Protein AF-A0A9X6AE88-F1 (afdb_monomer)

Sequence (140 aa):
IDAYDSLGESAEAAHAQVAGAGPRERWIAVCMAARRWALAQPHEYALIYGSPVPGYTAPDTTIPAASRVGLLLVGIVRDAYRGKGVARTPLPPDLKAEAQRMAADLAPDLPPEAVAALVAAWAQLYGLIGFELFGQFNRL

Structure (mmCIF, N/CA/C/O backbone):
data_AF-A0A9X6AE88-F1
#
_entry.id   AF-A0A9X6AE88-F1
#
loop_
_atom_site.group_PDB
_atom_site.id
_atom_site.type_symbol
_atom_site.label_atom_id
_atom_site.label_alt_id
_atom_site.label_comp_id
_atom_site.label_asym_id
_atom_site.label_entity_id
_atom_site.label_seq_id
_atom_site.pdbx_PDB_ins_code
_atom_site.Cartn_x
_atom_site.Cartn_y
_atom_site.Cartn_z
_atom_site.occupancy
_atom_site.B_iso_or_equiv
_atom_site.auth_seq_id
_atom_site.auth_comp_id
_atom_site.auth_asym_id
_atom_site.auth_atom_id
_atom_site.pdbx_PDB_model_num
ATOM 1 N N . ILE A 1 1 ? 10.128 2.401 13.801 1.00 89.50 1 ILE A N 1
ATOM 2 C CA . ILE A 1 1 ? 9.270 1.199 13.683 1.00 89.50 1 ILE A CA 1
ATOM 3 C C . ILE A 1 1 ? 7.856 1.583 14.083 1.00 89.50 1 ILE A C 1
ATOM 5 O O . ILE A 1 1 ? 6.975 1.459 13.253 1.00 89.50 1 ILE A O 1
ATOM 9 N N . ASP A 1 2 ? 7.692 2.226 15.238 1.00 95.56 2 ASP A N 1
ATOM 10 C CA . ASP A 1 2 ? 6.411 2.696 15.788 1.00 95.56 2 ASP A CA 1
ATOM 11 C C . ASP A 1 2 ? 5.516 3.447 14.787 1.00 95.56 2 ASP A C 1
ATOM 13 O O . ASP A 1 2 ? 4.348 3.112 14.651 1.00 95.56 2 ASP A O 1
ATOM 17 N N . ALA A 1 3 ? 6.061 4.395 14.013 1.00 96.31 3 ALA A N 1
ATOM 18 C CA . ALA A 1 3 ? 5.294 5.099 12.976 1.00 96.31 3 ALA A CA 1
ATOM 19 C C . ALA A 1 3 ? 4.752 4.157 11.878 1.00 96.31 3 ALA A C 1
ATOM 21 O O . ALA A 1 3 ? 3.619 4.309 11.424 1.00 96.31 3 ALA A O 1
ATOM 22 N N . TYR A 1 4 ? 5.541 3.159 11.462 1.00 97.81 4 TYR A N 1
ATOM 23 C CA . TYR A 1 4 ? 5.079 2.139 10.518 1.00 97.81 4 TYR A CA 1
ATOM 24 C C . TYR A 1 4 ? 4.011 1.239 11.142 1.00 97.81 4 TYR A C 1
ATOM 26 O O . TYR A 1 4 ? 3.030 0.916 10.473 1.00 97.81 4 TYR A O 1
ATOM 34 N N . ASP A 1 5 ? 4.170 0.863 12.413 1.00 98.19 5 ASP A N 1
ATOM 35 C CA . ASP A 1 5 ? 3.183 0.041 13.114 1.00 98.19 5 ASP A CA 1
ATOM 36 C C . ASP A 1 5 ? 1.864 0.776 13.323 1.00 98.19 5 ASP A C 1
ATOM 38 O O . ASP A 1 5 ? 0.816 0.242 12.981 1.00 98.19 5 ASP A O 1
ATOM 42 N N . SER A 1 6 ? 1.918 2.024 13.776 1.00 98.44 6 SER A N 1
ATOM 43 C CA . SER A 1 6 ? 0.768 2.912 13.957 1.00 98.44 6 SER A CA 1
ATOM 44 C C . SER A 1 6 ? -0.047 3.059 12.660 1.00 98.44 6 SER A C 1
ATOM 46 O O . SER A 1 6 ? -1.275 2.913 12.652 1.00 98.44 6 SER A O 1
ATOM 48 N N . LEU A 1 7 ? 0.630 3.261 11.523 1.00 98.69 7 LEU A N 1
ATOM 49 C CA . LEU A 1 7 ? -0.010 3.286 10.205 1.00 98.69 7 LEU A CA 1
ATOM 50 C C . LEU A 1 7 ? -0.605 1.921 9.819 1.00 98.69 7 LEU A C 1
ATOM 52 O O . LEU A 1 7 ? -1.741 1.856 9.339 1.00 98.69 7 LEU A O 1
ATOM 56 N N . GLY A 1 8 ? 0.152 0.840 10.017 1.00 98.62 8 GLY A N 1
ATOM 57 C CA . GLY A 1 8 ? -0.294 -0.524 9.742 1.00 98.62 8 GLY A CA 1
ATOM 58 C C . GLY A 1 8 ? -1.550 -0.890 10.534 1.00 98.62 8 GLY A C 1
ATOM 59 O O . GLY A 1 8 ? -2.534 -1.333 9.950 1.00 98.62 8 GLY A O 1
ATOM 60 N N . GLU A 1 9 ? -1.564 -0.616 11.836 1.00 98.75 9 GLU A N 1
ATOM 61 C CA . GLU A 1 9 ? -2.697 -0.854 12.737 1.00 98.75 9 GLU A CA 1
ATOM 62 C C . GLU A 1 9 ? -3.943 -0.081 12.305 1.00 98.75 9 GLU A C 1
ATOM 64 O O . GLU A 1 9 ? -5.034 -0.649 12.250 1.00 98.75 9 GLU A O 1
ATOM 69 N N . SER A 1 10 ? -3.788 1.193 11.932 1.00 98.81 10 SER A N 1
ATOM 70 C CA . SER A 1 10 ? -4.892 2.007 11.409 1.00 98.81 10 SER A CA 1
ATOM 71 C C . SER A 1 10 ? -5.519 1.380 10.156 1.00 98.81 10 SER A C 1
ATOM 73 O O . SER A 1 10 ? -6.746 1.270 10.044 1.00 98.81 10 SER A O 1
ATOM 75 N N . ALA A 1 11 ? -4.684 0.927 9.217 1.00 98.81 11 ALA A N 1
ATOM 76 C CA . ALA A 1 11 ? -5.133 0.277 7.989 1.00 98.81 11 ALA A CA 1
ATOM 77 C C . ALA A 1 11 ? -5.809 -1.080 8.253 1.00 98.81 11 ALA A C 1
ATOM 79 O O . ALA A 1 11 ? -6.873 -1.356 7.692 1.00 98.81 11 ALA A O 1
ATOM 80 N N . GLU A 1 12 ? -5.227 -1.912 9.117 1.00 98.81 12 GLU A N 1
ATOM 81 C CA . GLU A 1 12 ? -5.761 -3.227 9.490 1.00 98.81 12 GLU A CA 1
ATOM 82 C C . GLU A 1 12 ? -7.095 -3.113 10.227 1.00 98.81 12 GLU A C 1
ATOM 84 O O . GLU A 1 12 ? -8.043 -3.827 9.892 1.00 98.81 12 GLU A O 1
ATOM 89 N N . ALA A 1 13 ? -7.207 -2.179 11.175 1.00 98.81 13 ALA A N 1
ATOM 90 C CA . ALA A 1 13 ? -8.442 -1.926 11.906 1.00 98.81 13 ALA A CA 1
ATOM 91 C C . ALA A 1 13 ? -9.572 -1.498 10.959 1.00 98.81 13 ALA A C 1
ATOM 93 O O . ALA A 1 13 ? -10.684 -2.027 11.033 1.00 98.81 13 ALA A O 1
ATOM 94 N N . ALA A 1 14 ? -9.286 -0.587 10.023 1.00 98.81 14 ALA A N 1
ATOM 95 C CA . ALA A 1 14 ? -10.261 -0.167 9.021 1.00 98.81 14 ALA A CA 1
ATOM 96 C C . ALA A 1 14 ? -10.661 -1.318 8.089 1.00 98.81 14 ALA A C 1
ATOM 98 O O . ALA A 1 14 ? -11.843 -1.478 7.799 1.00 98.81 14 ALA A O 1
ATOM 99 N N . HIS A 1 15 ? -9.706 -2.145 7.654 1.00 98.62 15 HIS A N 1
ATOM 100 C CA . HIS A 1 15 ? -9.990 -3.332 6.849 1.00 98.62 15 HIS A CA 1
ATOM 101 C C . HIS A 1 15 ? -10.889 -4.332 7.594 1.00 98.62 15 HIS A C 1
ATOM 103 O O . HIS A 1 15 ? -11.853 -4.836 7.018 1.00 98.62 15 HIS A O 1
ATOM 109 N N . ALA A 1 16 ? -10.617 -4.586 8.878 1.00 98.50 16 ALA A N 1
ATOM 110 C CA . ALA A 1 16 ? -11.390 -5.509 9.707 1.00 98.50 16 ALA A CA 1
ATOM 111 C C . ALA A 1 16 ? -12.848 -5.054 9.893 1.00 98.50 16 ALA A C 1
ATOM 113 O O . ALA A 1 16 ? -13.763 -5.874 9.810 1.00 98.50 16 ALA A O 1
ATOM 114 N N . GLN A 1 17 ? -13.084 -3.749 10.068 1.00 98.56 17 GLN A N 1
ATOM 115 C CA . GLN A 1 17 ? -14.435 -3.182 10.190 1.00 98.56 17 GLN A CA 1
ATOM 116 C C . GLN A 1 17 ? -15.310 -3.435 8.955 1.00 98.56 17 GLN A C 1
ATOM 118 O O . GLN A 1 17 ? -16.530 -3.528 9.074 1.00 98.56 17 GLN A O 1
ATOM 123 N N . VAL A 1 18 ? -14.697 -3.569 7.777 1.00 98.31 18 VAL A N 1
ATOM 124 C CA . VAL A 1 18 ? -15.390 -3.840 6.511 1.00 98.31 18 VAL A CA 1
ATOM 125 C C . VAL A 1 18 ? -15.042 -5.218 5.941 1.00 98.31 18 VAL A C 1
ATOM 127 O O . VAL A 1 18 ? -15.124 -5.428 4.734 1.00 98.31 18 VAL A O 1
ATOM 130 N N . ALA A 1 19 ? -14.677 -6.192 6.780 1.00 95.88 19 ALA A N 1
ATOM 131 C CA . ALA A 1 19 ? -14.245 -7.515 6.314 1.00 95.88 19 ALA A CA 1
ATOM 132 C C . ALA A 1 19 ? -15.305 -8.248 5.463 1.00 95.88 19 ALA A C 1
ATOM 134 O O . ALA A 1 19 ? -14.955 -8.962 4.526 1.00 95.88 19 ALA A O 1
ATOM 135 N N . GLY A 1 20 ? -16.597 -8.040 5.751 1.00 96.50 20 GLY A N 1
ATOM 136 C CA . GLY A 1 20 ? -17.713 -8.602 4.975 1.00 96.50 20 GLY A CA 1
ATOM 137 C C . GLY A 1 20 ? -18.038 -7.854 3.674 1.00 96.50 20 GLY A C 1
ATOM 138 O O . GLY A 1 20 ? -18.921 -8.276 2.930 1.00 96.50 20 GLY A O 1
ATOM 139 N N . ALA A 1 21 ? -17.359 -6.739 3.408 1.00 97.69 21 ALA A N 1
ATOM 140 C CA . ALA A 1 21 ? -17.614 -5.863 2.275 1.00 97.69 21 ALA A CA 1
ATOM 141 C C . ALA A 1 21 ? -16.917 -6.343 0.989 1.00 97.69 21 ALA A C 1
ATOM 143 O O . ALA A 1 21 ? -15.988 -7.164 0.997 1.00 97.69 21 ALA A O 1
ATOM 144 N N . GLY A 1 22 ? -17.335 -5.786 -0.150 1.00 97.56 22 GLY A N 1
ATOM 145 C CA . GLY A 1 22 ? -16.705 -6.090 -1.435 1.00 97.56 22 GLY A CA 1
ATOM 146 C C . GLY A 1 22 ? -15.247 -5.599 -1.499 1.00 97.56 22 GLY A C 1
ATOM 147 O O . GLY A 1 22 ? -14.894 -4.638 -0.812 1.00 97.56 22 GLY A O 1
ATOM 148 N N . PRO A 1 23 ? -14.381 -6.173 -2.363 1.00 97.69 23 PRO A N 1
ATOM 149 C CA . PRO A 1 23 ? -12.972 -5.770 -2.449 1.00 97.69 23 PRO A CA 1
ATOM 150 C C . PRO A 1 23 ? -12.763 -4.268 -2.682 1.00 97.69 23 PRO A C 1
ATOM 152 O O . PRO A 1 23 ? -11.856 -3.673 -2.111 1.00 97.69 23 PRO A O 1
ATOM 155 N N . ARG A 1 24 ? -13.642 -3.625 -3.464 1.00 96.69 24 ARG A N 1
ATOM 156 C CA . ARG A 1 24 ? -13.609 -2.172 -3.690 1.00 96.69 24 ARG A CA 1
ATOM 157 C C . ARG A 1 24 ? -13.826 -1.372 -2.402 1.00 96.69 24 ARG A C 1
ATOM 159 O O . ARG A 1 24 ? -13.142 -0.380 -2.185 1.00 96.69 24 ARG A O 1
ATOM 166 N N . GLU A 1 25 ? -14.775 -1.778 -1.568 1.00 98.31 25 GLU A N 1
ATOM 167 C CA . GLU A 1 25 ? -15.074 -1.097 -0.302 1.00 98.31 25 GLU A CA 1
ATOM 168 C C . GLU A 1 25 ? -13.931 -1.288 0.695 1.00 98.31 25 GLU A C 1
ATOM 170 O O . GLU A 1 25 ? -13.485 -0.318 1.306 1.00 98.31 25 GLU A O 1
ATOM 175 N N . ARG A 1 26 ? -13.382 -2.507 0.771 1.00 98.62 26 ARG A N 1
ATOM 176 C CA . ARG A 1 26 ? -12.188 -2.818 1.570 1.00 98.62 26 ARG A CA 1
ATOM 177 C C . ARG A 1 26 ? -10.972 -1.995 1.140 1.00 98.62 26 ARG A C 1
ATOM 179 O O . ARG A 1 26 ? -10.302 -1.411 1.988 1.00 98.62 26 ARG A O 1
ATOM 186 N N . TRP A 1 27 ? -10.732 -1.883 -0.168 1.00 98.50 27 TRP A N 1
ATOM 187 C CA . TRP A 1 27 ? -9.669 -1.051 -0.740 1.00 98.50 27 TRP A CA 1
ATOM 188 C C . TRP A 1 27 ? -9.809 0.415 -0.316 1.00 98.50 27 TRP A C 1
ATOM 190 O O . TRP A 1 27 ? -8.876 1.004 0.228 1.00 98.50 27 TRP A O 1
ATOM 200 N N . ILE A 1 28 ? -10.999 0.994 -0.516 1.00 98.62 28 ILE A N 1
ATOM 201 C CA . ILE A 1 28 ? -11.284 2.386 -0.146 1.00 98.62 28 ILE A CA 1
ATOM 202 C C . ILE A 1 28 ? -11.086 2.594 1.358 1.00 98.62 28 ILE A C 1
ATOM 204 O O . ILE A 1 28 ? -10.478 3.588 1.753 1.00 98.62 28 ILE A O 1
ATOM 208 N N . ALA A 1 29 ? -11.555 1.668 2.198 1.00 98.81 29 ALA A N 1
ATOM 209 C CA . ALA A 1 29 ? -11.414 1.768 3.647 1.00 98.81 29 ALA A CA 1
ATOM 210 C C . ALA A 1 29 ? -9.941 1.839 4.082 1.00 98.81 29 ALA A C 1
ATOM 212 O O . ALA A 1 29 ? -9.595 2.721 4.871 1.00 98.81 29 ALA A O 1
ATOM 213 N N . VAL A 1 30 ? -9.078 0.983 3.520 1.00 98.81 30 VAL A N 1
ATOM 214 C CA . VAL A 1 30 ? -7.629 0.979 3.787 1.00 98.81 30 VAL A CA 1
ATOM 215 C C . VAL A 1 30 ? -6.975 2.284 3.329 1.00 98.81 30 VAL A C 1
ATOM 217 O O . VAL A 1 30 ? -6.297 2.937 4.122 1.00 98.81 30 VAL A O 1
ATOM 220 N N . CYS A 1 31 ? -7.214 2.720 2.087 1.00 98.81 31 CYS A N 1
ATOM 221 C CA . CYS A 1 31 ? -6.642 3.970 1.572 1.00 98.81 31 CYS A CA 1
ATOM 222 C C . CYS A 1 31 ? -7.073 5.186 2.407 1.00 98.81 31 CYS A C 1
ATOM 224 O O . CYS A 1 31 ? -6.260 6.048 2.742 1.00 98.81 31 CYS A O 1
ATOM 226 N N . MET A 1 32 ? -8.351 5.244 2.786 1.00 98.75 32 MET A N 1
ATOM 227 C CA . MET A 1 32 ? -8.876 6.325 3.615 1.00 98.75 32 MET A CA 1
ATOM 228 C C . MET A 1 32 ? -8.324 6.284 5.041 1.00 98.75 32 MET A C 1
ATOM 230 O O . MET A 1 32 ? -8.135 7.340 5.639 1.00 98.75 32 MET A O 1
ATOM 234 N N . ALA A 1 33 ? -8.054 5.100 5.593 1.00 98.88 33 ALA A N 1
ATOM 235 C CA . ALA A 1 33 ? -7.416 4.959 6.898 1.00 98.88 33 ALA A CA 1
ATOM 236 C C . ALA A 1 33 ? -5.966 5.451 6.883 1.00 98.88 33 ALA A C 1
ATOM 238 O O . ALA A 1 33 ? -5.593 6.219 7.767 1.00 98.88 33 ALA A O 1
ATOM 239 N N . ALA A 1 34 ? -5.197 5.107 5.845 1.00 98.75 34 ALA A N 1
ATOM 240 C CA . ALA A 1 34 ? -3.842 5.622 5.652 1.00 98.75 34 ALA A CA 1
ATOM 241 C C . ALA A 1 34 ? -3.834 7.157 5.575 1.00 98.75 34 ALA A C 1
ATOM 243 O O . ALA A 1 34 ? -3.070 7.811 6.283 1.00 98.75 34 ALA A O 1
ATOM 244 N N . ARG A 1 35 ? -4.750 7.747 4.792 1.00 98.69 35 ARG A N 1
ATOM 245 C CA . ARG A 1 35 ? -4.904 9.207 4.711 1.00 98.69 35 ARG A CA 1
ATOM 246 C C . ARG A 1 35 ? -5.293 9.831 6.054 1.00 98.69 35 ARG A C 1
ATOM 248 O O . ARG A 1 35 ? -4.667 10.795 6.475 1.00 98.69 35 ARG A O 1
ATOM 255 N N . ARG A 1 36 ? -6.319 9.306 6.738 1.00 98.81 36 ARG A N 1
ATOM 256 C CA . ARG A 1 36 ? -6.761 9.835 8.045 1.00 98.81 36 ARG A CA 1
ATOM 257 C C . ARG A 1 36 ? -5.6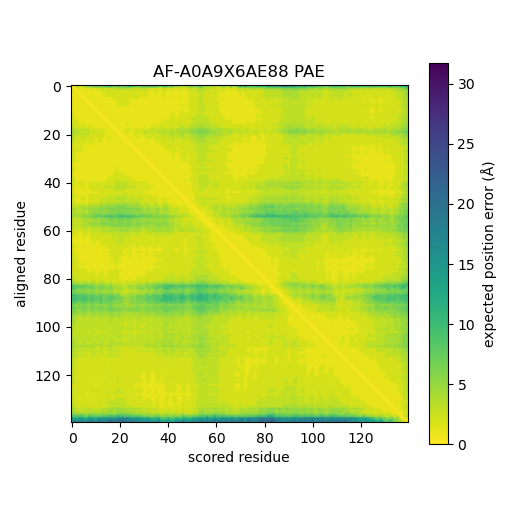51 9.768 9.089 1.00 98.81 36 ARG A C 1
ATOM 259 O O . ARG A 1 36 ? -5.475 10.727 9.829 1.00 98.81 36 ARG A O 1
ATOM 266 N N . TRP A 1 37 ? -4.915 8.659 9.124 1.00 98.75 37 TRP A N 1
ATOM 267 C CA . TRP A 1 37 ? -3.762 8.498 10.002 1.00 98.75 37 TRP A CA 1
ATOM 268 C C . TRP A 1 37 ? -2.696 9.551 9.707 1.00 98.75 37 TRP A C 1
ATOM 270 O O . TRP A 1 37 ? -2.284 10.264 10.613 1.00 98.75 37 TRP A O 1
ATOM 280 N N . ALA A 1 38 ? -2.327 9.720 8.437 1.00 98.62 38 ALA A N 1
ATOM 281 C CA . ALA A 1 38 ? -1.303 10.673 8.026 1.00 98.62 38 ALA A CA 1
ATOM 282 C C . ALA A 1 38 ? -1.658 12.121 8.405 1.00 98.62 38 ALA A C 1
ATOM 284 O O . ALA A 1 38 ? -0.808 12.865 8.883 1.00 98.62 38 ALA A O 1
ATOM 285 N N . LEU A 1 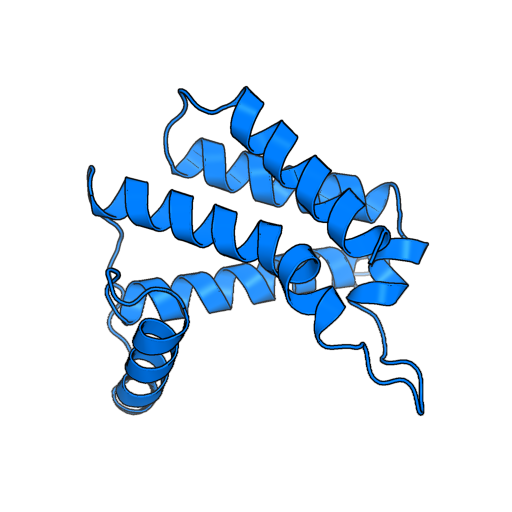39 ? -2.930 12.504 8.249 1.00 98.25 39 LEU A N 1
ATOM 286 C CA . LEU A 1 39 ? -3.437 13.817 8.660 1.00 98.25 39 LEU A CA 1
ATOM 287 C C . LEU A 1 39 ? -3.449 14.012 10.182 1.00 98.25 39 LEU A C 1
ATOM 289 O O . LEU A 1 39 ? -3.259 15.130 10.653 1.00 98.25 39 LEU A O 1
ATOM 293 N N . ALA A 1 40 ? -3.678 12.944 10.950 1.00 98.50 40 ALA A N 1
ATOM 294 C CA . ALA A 1 40 ? -3.641 12.985 12.409 1.00 98.50 40 ALA A CA 1
ATOM 295 C C . ALA A 1 40 ? -2.208 12.950 12.970 1.00 98.50 40 ALA A C 1
ATOM 297 O O . ALA A 1 40 ? -1.967 13.496 14.043 1.00 98.50 40 ALA A O 1
ATOM 298 N N . GLN A 1 41 ? -1.270 12.333 12.243 1.00 98.06 41 GLN A N 1
ATOM 299 C CA . GLN A 1 41 ? 0.126 12.125 12.638 1.00 98.06 41 GLN A CA 1
ATOM 300 C C . GLN A 1 41 ? 1.111 12.689 11.590 1.00 98.06 41 GLN A C 1
ATOM 302 O O . GLN A 1 41 ? 1.946 11.954 11.054 1.00 98.06 41 GLN A O 1
ATOM 307 N N . PRO A 1 42 ? 1.066 14.000 11.273 1.00 97.62 42 PRO A N 1
ATOM 308 C CA . PRO A 1 42 ? 1.836 14.569 10.162 1.00 97.62 42 PRO A CA 1
ATOM 309 C C . PRO A 1 42 ? 3.358 14.458 10.351 1.00 97.62 42 PRO A C 1
ATOM 311 O O . PRO A 1 42 ? 4.091 14.288 9.377 1.00 97.62 42 PRO A O 1
ATOM 314 N N . HIS A 1 43 ? 3.848 14.516 11.595 1.00 96.75 43 HIS A N 1
ATOM 315 C CA . HIS A 1 43 ? 5.274 14.353 11.900 1.00 96.75 43 HIS A CA 1
ATOM 316 C C . HIS A 1 43 ? 5.751 12.909 11.706 1.00 96.75 43 HIS A C 1
ATOM 318 O O . HIS A 1 43 ? 6.828 12.696 11.150 1.00 96.75 43 HIS A O 1
ATOM 324 N N . GLU A 1 44 ? 4.948 11.923 12.113 1.00 97.25 44 GLU A N 1
ATOM 325 C CA . GLU A 1 44 ? 5.263 10.508 11.890 1.00 97.25 44 GLU A CA 1
ATOM 326 C C . GLU A 1 44 ? 5.215 10.174 10.403 1.00 97.25 44 GLU A C 1
ATOM 328 O O . GLU A 1 44 ? 6.116 9.509 9.901 1.00 97.25 44 GLU A O 1
ATOM 333 N N . TYR A 1 45 ? 4.228 10.704 9.675 1.00 97.81 45 TYR A N 1
ATOM 334 C CA . TYR A 1 45 ? 4.170 10.567 8.224 1.00 97.81 45 TYR A CA 1
ATOM 335 C C . TYR A 1 45 ? 5.430 11.124 7.551 1.00 97.81 45 TYR A C 1
ATOM 337 O O . TYR A 1 45 ? 6.041 10.448 6.724 1.00 97.81 45 TYR A O 1
ATOM 345 N N . ALA A 1 46 ? 5.851 12.338 7.920 1.00 96.62 46 ALA A N 1
ATOM 346 C CA . ALA A 1 46 ? 7.054 12.954 7.367 1.00 96.62 46 ALA A CA 1
ATOM 347 C C . ALA A 1 46 ? 8.329 12.152 7.680 1.00 96.62 46 ALA A C 1
ATOM 349 O O . ALA A 1 46 ? 9.245 12.137 6.863 1.00 96.62 46 ALA A O 1
ATOM 350 N N . LEU A 1 47 ? 8.381 11.453 8.817 1.00 95.44 47 LEU A N 1
ATOM 351 C CA . LEU A 1 47 ? 9.507 10.587 9.166 1.00 95.44 47 LEU A CA 1
ATOM 352 C C . LEU A 1 47 ? 9.635 9.379 8.225 1.00 95.44 47 LEU A C 1
ATOM 354 O O . LEU A 1 47 ? 10.754 8.986 7.903 1.00 95.44 47 LEU A O 1
ATOM 358 N N . ILE A 1 48 ? 8.515 8.782 7.801 1.00 95.19 48 ILE A N 1
ATOM 359 C CA . ILE A 1 48 ? 8.523 7.530 7.022 1.00 95.19 48 ILE A CA 1
ATOM 360 C C . ILE A 1 48 ? 8.331 7.720 5.508 1.00 95.19 48 ILE A C 1
ATOM 362 O O . ILE A 1 48 ? 8.768 6.872 4.736 1.00 95.19 48 ILE A O 1
ATOM 366 N N . TYR A 1 49 ? 7.722 8.827 5.070 1.00 95.56 49 TYR A N 1
ATOM 367 C CA . TYR A 1 49 ? 7.465 9.133 3.651 1.00 95.56 49 TYR A CA 1
ATOM 368 C C . TYR A 1 49 ? 7.974 10.514 3.203 1.00 95.56 49 TYR A C 1
ATOM 370 O O . TYR A 1 49 ? 7.739 10.912 2.062 1.00 95.56 49 TYR A O 1
ATOM 378 N N . GLY A 1 50 ? 8.637 11.271 4.081 1.00 93.62 50 GLY A N 1
ATOM 379 C CA . GLY A 1 50 ? 9.248 12.557 3.743 1.00 93.62 50 GLY A CA 1
ATOM 380 C C . GLY A 1 50 ? 10.675 12.432 3.204 1.00 93.62 50 GLY A C 1
ATOM 381 O O . GLY A 1 50 ? 11.123 11.368 2.775 1.00 93.6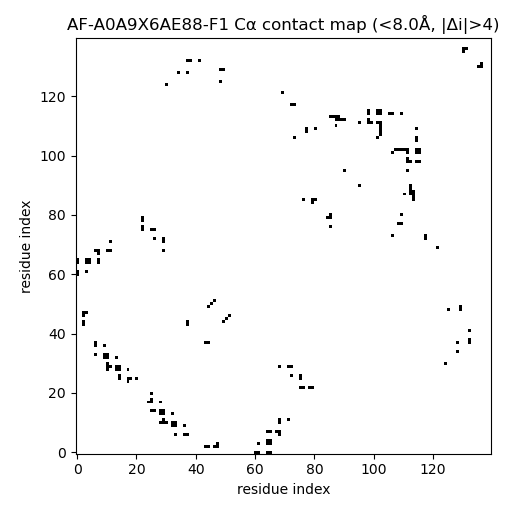2 50 GLY A O 1
ATOM 382 N N . SER A 1 51 ? 11.403 13.551 3.220 1.00 94.00 51 SER A N 1
ATOM 383 C CA . SER A 1 51 ? 12.807 13.583 2.802 1.00 94.00 51 SER A CA 1
ATOM 384 C C . SER A 1 51 ? 13.658 12.641 3.666 1.00 94.00 51 SER A C 1
ATOM 386 O O . SER A 1 51 ? 13.602 12.752 4.893 1.00 94.00 51 SER A O 1
ATOM 388 N N . PRO A 1 52 ? 14.483 11.761 3.065 1.00 91.25 52 PRO A N 1
ATOM 389 C CA . PRO A 1 52 ? 15.371 10.884 3.820 1.00 91.25 52 PRO A CA 1
ATOM 390 C C . PRO A 1 52 ? 16.299 11.669 4.751 1.00 91.25 52 PRO A C 1
ATOM 392 O O . PRO A 1 52 ? 16.826 12.719 4.378 1.00 91.25 52 PRO A O 1
ATOM 395 N N . VAL A 1 53 ? 16.538 11.137 5.951 1.00 92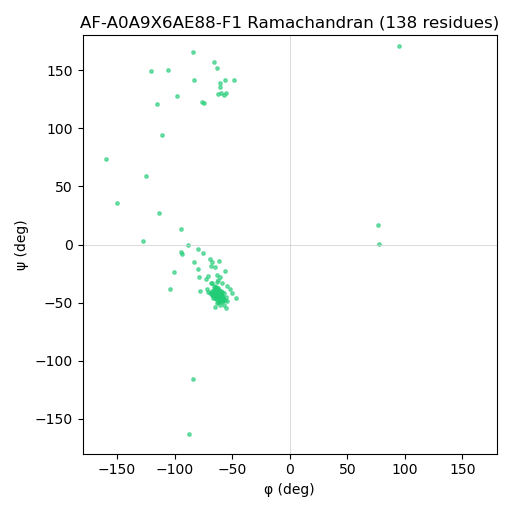.19 53 VAL A N 1
ATOM 396 C CA . VAL A 1 53 ? 17.479 11.732 6.907 1.00 92.19 53 VAL A CA 1
ATOM 397 C C . VAL A 1 53 ? 18.916 11.449 6.441 1.00 92.19 53 VAL A C 1
ATOM 399 O O . VAL A 1 53 ? 19.286 10.279 6.307 1.00 92.19 53 VAL A O 1
ATOM 402 N N . PRO A 1 54 ? 19.755 12.476 6.200 1.00 94.19 54 PRO A N 1
ATOM 403 C CA . PRO A 1 54 ? 21.128 12.268 5.747 1.00 94.19 54 PRO A CA 1
ATOM 404 C C . PRO A 1 54 ? 21.929 11.382 6.708 1.00 94.19 54 PRO A C 1
ATOM 406 O O . PRO A 1 54 ? 21.974 11.635 7.909 1.00 94.19 54 PRO A O 1
ATOM 409 N N . GLY A 1 55 ? 22.575 10.345 6.171 1.00 93.88 55 GLY A N 1
ATOM 410 C CA . GLY A 1 55 ? 23.396 9.410 6.949 1.00 93.88 55 GLY A CA 1
ATOM 411 C C . GLY A 1 55 ? 22.613 8.369 7.758 1.00 93.88 55 GLY A C 1
ATOM 412 O O . GLY A 1 55 ? 23.236 7.544 8.422 1.00 93.88 55 GLY A O 1
ATOM 413 N N . TYR A 1 56 ? 21.279 8.371 7.696 1.00 92.62 56 TYR A N 1
ATOM 414 C CA . TYR A 1 56 ? 20.447 7.358 8.338 1.00 92.62 56 TYR A CA 1
ATOM 415 C C . TYR A 1 56 ? 20.021 6.278 7.340 1.00 92.62 56 TYR A C 1
ATOM 417 O O . TYR A 1 56 ? 19.421 6.573 6.307 1.00 92.62 56 TYR A O 1
ATOM 425 N N . THR A 1 57 ? 20.262 5.019 7.703 1.00 93.06 57 THR A N 1
ATOM 426 C CA . THR A 1 57 ? 19.710 3.848 7.016 1.00 93.06 57 THR A CA 1
ATOM 427 C C . THR A 1 57 ? 18.788 3.127 7.986 1.00 93.06 57 THR A C 1
ATOM 429 O O . THR A 1 57 ? 19.218 2.718 9.067 1.00 93.06 57 THR A O 1
ATOM 432 N N . ALA A 1 58 ? 17.519 2.978 7.611 1.00 90.50 58 ALA A N 1
ATOM 433 C CA . ALA A 1 58 ? 16.571 2.202 8.395 1.00 90.50 58 ALA A CA 1
ATOM 434 C C . ALA A 1 58 ? 17.038 0.733 8.462 1.00 90.50 58 ALA A C 1
ATOM 436 O O . ALA A 1 58 ? 17.338 0.157 7.416 1.00 90.50 58 ALA A O 1
ATOM 437 N N . PRO A 1 59 ? 17.108 0.110 9.651 1.00 93.44 59 PRO A N 1
ATOM 438 C CA . PRO A 1 59 ? 17.443 -1.306 9.760 1.00 93.44 59 PRO A CA 1
ATOM 439 C C . PRO A 1 59 ? 16.392 -2.193 9.082 1.00 93.44 59 PRO A C 1
ATOM 441 O O . PRO A 1 59 ? 15.202 -1.864 9.103 1.00 93.44 59 PRO A O 1
ATOM 444 N N . ASP A 1 60 ? 16.798 -3.369 8.598 1.00 95.88 60 ASP A N 1
ATOM 445 C CA . ASP A 1 60 ? 15.899 -4.358 7.974 1.00 95.88 60 ASP A CA 1
ATOM 446 C C . ASP A 1 60 ? 14.736 -4.782 8.888 1.00 95.88 60 ASP A C 1
ATOM 448 O O . ASP A 1 60 ? 13.669 -5.171 8.419 1.00 95.88 60 ASP A O 1
ATOM 452 N N . THR A 1 61 ? 14.887 -4.636 10.209 1.00 95.56 61 THR A N 1
ATOM 453 C CA . THR A 1 61 ? 13.819 -4.881 11.193 1.00 95.56 61 THR A CA 1
ATOM 454 C C . THR A 1 61 ? 12.604 -3.964 11.023 1.00 95.56 61 THR A C 1
ATOM 456 O O . THR A 1 61 ? 11.544 -4.250 11.572 1.00 95.56 61 THR A O 1
ATOM 459 N N . THR A 1 62 ? 12.720 -2.882 10.248 1.00 94.00 62 THR A N 1
ATOM 460 C CA . THR A 1 62 ? 11.598 -2.001 9.893 1.00 94.00 62 THR A CA 1
ATOM 461 C C . THR A 1 62 ? 10.724 -2.559 8.769 1.00 94.00 62 THR A C 1
ATOM 463 O O . THR A 1 62 ? 9.558 -2.175 8.675 1.00 94.00 62 THR A O 1
ATOM 466 N N . ILE A 1 63 ? 11.245 -3.481 7.948 1.00 95.69 63 ILE A N 1
ATOM 467 C CA . ILE A 1 63 ? 10.572 -3.990 6.745 1.00 95.69 63 ILE A CA 1
ATOM 468 C C . ILE A 1 63 ? 9.210 -4.629 7.064 1.00 95.69 63 ILE A C 1
ATOM 470 O O . ILE A 1 63 ? 8.244 -4.284 6.376 1.00 95.69 63 ILE A O 1
ATOM 474 N N . PRO A 1 64 ? 9.062 -5.504 8.085 1.00 97.06 64 PRO A N 1
ATOM 475 C CA . PRO A 1 64 ? 7.769 -6.115 8.388 1.00 97.06 64 PRO A CA 1
ATOM 476 C C . PRO A 1 64 ? 6.682 -5.081 8.695 1.00 97.06 64 PRO A C 1
ATOM 478 O O . PRO A 1 64 ? 5.606 -5.144 8.105 1.00 97.06 64 PRO A O 1
ATOM 481 N N . ALA A 1 65 ? 6.986 -4.091 9.540 1.00 97.06 65 ALA A N 1
ATOM 482 C CA . ALA A 1 65 ? 6.056 -3.016 9.881 1.00 97.06 65 ALA A CA 1
ATOM 483 C C . ALA A 1 65 ? 5.726 -2.149 8.652 1.00 97.06 65 ALA A C 1
ATOM 485 O O . ALA A 1 65 ? 4.558 -1.896 8.361 1.00 97.06 65 ALA A O 1
ATOM 486 N N . ALA A 1 66 ? 6.744 -1.760 7.875 1.00 96.38 66 ALA A N 1
ATOM 487 C CA . ALA A 1 66 ? 6.580 -0.931 6.679 1.00 96.38 66 ALA A CA 1
ATOM 488 C C . ALA A 1 66 ? 5.742 -1.603 5.574 1.00 96.38 66 ALA A C 1
ATOM 490 O O . ALA A 1 66 ? 5.102 -0.924 4.771 1.00 96.38 66 ALA A O 1
ATOM 491 N N . SER A 1 67 ? 5.714 -2.937 5.540 1.00 96.75 67 SER A N 1
ATOM 492 C CA . SER A 1 67 ? 5.038 -3.707 4.491 1.00 96.75 67 SER A CA 1
ATOM 493 C C . SER A 1 67 ? 3.534 -3.892 4.724 1.00 96.75 67 SER A C 1
ATOM 495 O O . SER A 1 67 ? 2.822 -4.264 3.790 1.00 96.75 67 SER A O 1
ATOM 497 N N . ARG A 1 68 ? 3.021 -3.635 5.937 1.00 98.31 68 ARG A N 1
ATOM 498 C CA . ARG A 1 68 ? 1.651 -4.007 6.360 1.00 98.31 68 ARG A CA 1
ATOM 499 C C . ARG A 1 68 ? 0.558 -3.476 5.428 1.00 98.31 68 ARG A C 1
ATOM 501 O O . ARG A 1 68 ? -0.279 -4.246 4.959 1.00 98.31 68 ARG A O 1
ATOM 508 N N . VAL A 1 69 ? 0.600 -2.186 5.076 1.00 98.31 69 VAL A N 1
ATOM 509 C CA . VAL A 1 69 ? -0.389 -1.581 4.160 1.00 98.31 69 VAL A CA 1
ATOM 510 C C . VAL A 1 69 ? -0.295 -2.182 2.756 1.00 98.31 69 VAL A C 1
ATOM 512 O O . VAL A 1 69 ? -1.318 -2.517 2.162 1.00 98.31 69 VAL A O 1
ATOM 515 N N . GLY A 1 70 ? 0.919 -2.367 2.229 1.00 97.44 70 GLY A N 1
ATOM 516 C CA . GLY A 1 70 ? 1.127 -2.982 0.916 1.00 97.44 70 GLY A CA 1
ATOM 517 C C . GLY A 1 70 ? 0.579 -4.410 0.857 1.00 97.44 70 GLY A C 1
ATOM 518 O O . GLY A 1 70 ? -0.164 -4.751 -0.063 1.00 97.44 70 GLY A O 1
ATOM 519 N N . LEU A 1 71 ? 0.862 -5.220 1.880 1.00 98.00 71 LEU A N 1
ATOM 520 C CA . LEU A 1 71 ? 0.381 -6.600 1.985 1.00 98.00 71 LEU A CA 1
ATOM 521 C C . LEU A 1 71 ? -1.151 -6.689 2.092 1.00 98.00 71 LEU A C 1
ATOM 523 O O . LEU A 1 71 ? -1.748 -7.577 1.479 1.00 98.00 71 LEU A O 1
ATOM 527 N N . LEU A 1 72 ? -1.805 -5.755 2.793 1.00 98.00 72 LEU A N 1
ATOM 528 C CA . LEU A 1 72 ? -3.272 -5.650 2.810 1.00 98.00 72 LEU A CA 1
ATOM 529 C C . LEU A 1 72 ? -3.839 -5.388 1.417 1.00 98.00 72 LEU A C 1
ATOM 531 O O . LEU A 1 72 ? -4.763 -6.078 0.988 1.00 98.00 72 LEU A O 1
ATOM 535 N N . LEU A 1 73 ? -3.279 -4.416 0.693 1.00 98.44 73 LEU A N 1
ATOM 536 C CA . LEU A 1 73 ? -3.729 -4.082 -0.658 1.00 98.44 73 LEU A CA 1
ATOM 537 C C . LEU A 1 73 ? -3.532 -5.265 -1.622 1.00 98.44 73 LEU A C 1
ATOM 539 O O . LEU A 1 73 ? -4.449 -5.583 -2.381 1.00 98.44 73 LEU A O 1
ATOM 543 N N . VAL A 1 74 ? -2.395 -5.973 -1.539 1.00 98.38 74 VAL A N 1
ATOM 544 C CA . VAL A 1 74 ? -2.159 -7.235 -2.271 1.00 98.38 74 VAL A CA 1
ATOM 545 C C . VAL A 1 74 ? -3.247 -8.262 -1.943 1.00 98.38 74 VAL A C 1
ATOM 547 O O . VAL A 1 74 ? -3.827 -8.854 -2.853 1.00 98.38 74 VAL A O 1
ATOM 550 N N . GLY A 1 75 ? -3.555 -8.462 -0.657 1.00 98.19 75 GLY A N 1
ATOM 551 C CA . GLY A 1 75 ? -4.590 -9.394 -0.204 1.00 98.19 75 GLY A CA 1
ATOM 552 C C . GLY A 1 75 ? -5.974 -9.077 -0.778 1.00 98.19 75 GLY A C 1
ATOM 553 O O . GL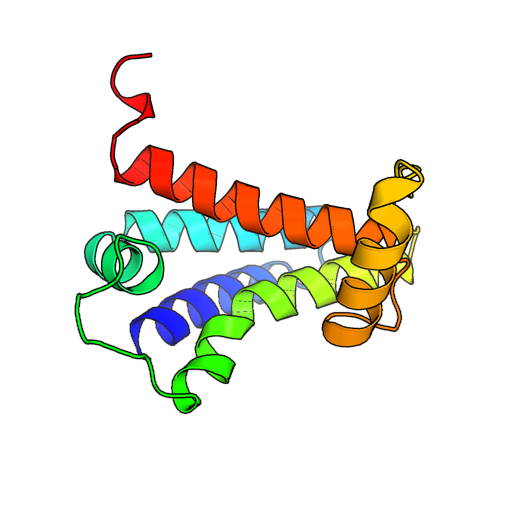Y A 1 75 ? -6.655 -9.966 -1.284 1.00 98.19 75 GLY A O 1
ATOM 554 N N . ILE A 1 76 ? -6.364 -7.801 -0.791 1.00 98.25 76 ILE A N 1
ATOM 555 C CA . ILE A 1 76 ? -7.651 -7.356 -1.344 1.00 98.25 76 ILE A CA 1
ATOM 556 C C . ILE A 1 76 ? -7.728 -7.613 -2.856 1.00 98.25 76 ILE A C 1
ATOM 558 O O . ILE A 1 76 ? -8.747 -8.099 -3.355 1.00 98.25 76 ILE A O 1
ATOM 562 N N . VAL A 1 77 ? -6.657 -7.314 -3.598 1.00 97.94 77 VAL A N 1
ATOM 563 C CA . VAL A 1 77 ? -6.588 -7.569 -5.049 1.00 97.94 77 VAL A CA 1
ATOM 564 C C . VAL A 1 77 ? -6.627 -9.069 -5.341 1.00 97.94 77 VAL A C 1
ATOM 566 O O . VAL A 1 77 ? -7.313 -9.497 -6.269 1.00 97.94 77 VAL A O 1
ATOM 569 N N . ARG A 1 78 ? -5.954 -9.881 -4.524 1.00 97.81 78 ARG A N 1
ATOM 570 C CA . ARG A 1 78 ? -5.985 -11.346 -4.595 1.00 97.81 78 ARG A CA 1
ATOM 571 C C . ARG A 1 78 ? -7.385 -11.909 -4.384 1.00 97.81 78 ARG A C 1
ATOM 573 O O . ARG A 1 78 ? -7.819 -12.749 -5.173 1.00 97.81 78 ARG A O 1
ATOM 580 N N . ASP A 1 79 ? -8.120 -11.419 -3.393 1.00 97.62 79 ASP A N 1
ATOM 581 C CA . ASP A 1 79 ? -9.515 -11.811 -3.180 1.00 97.62 79 ASP A CA 1
ATOM 582 C C . ASP A 1 79 ? -10.398 -11.424 -4.371 1.00 97.62 79 ASP A C 1
ATOM 584 O O . ASP A 1 79 ? -11.210 -12.226 -4.839 1.00 97.62 79 ASP A O 1
ATOM 588 N N . ALA A 1 80 ? -10.223 -10.209 -4.901 1.00 97.31 80 ALA A N 1
ATOM 589 C CA . ALA A 1 80 ? -10.950 -9.756 -6.083 1.00 97.31 80 ALA A CA 1
ATOM 590 C C . ALA A 1 80 ? -10.665 -10.649 -7.297 1.00 97.31 80 ALA A C 1
ATOM 592 O O . ALA A 1 80 ? -11.597 -11.055 -7.995 1.00 97.31 80 ALA A O 1
ATOM 593 N N . TYR A 1 81 ? -9.392 -10.996 -7.511 1.00 97.00 81 TYR A N 1
ATOM 594 C CA . TYR A 1 81 ? -8.945 -11.837 -8.614 1.00 97.00 81 TYR A CA 1
ATOM 595 C C . TYR A 1 81 ? -9.530 -13.253 -8.548 1.00 97.00 81 TYR A C 1
ATOM 597 O O . TYR A 1 81 ? -9.967 -13.771 -9.572 1.00 97.00 81 TYR A O 1
ATOM 605 N N . ARG A 1 82 ? -9.599 -13.846 -7.349 1.00 96.00 82 ARG A N 1
ATOM 606 C CA . ARG A 1 82 ? -10.221 -15.162 -7.113 1.00 96.00 82 ARG A CA 1
ATOM 607 C C . ARG A 1 82 ? -11.746 -15.141 -7.233 1.00 96.00 82 ARG A C 1
ATOM 609 O O . ARG A 1 82 ? -12.344 -16.172 -7.514 1.00 96.00 82 ARG A O 1
ATOM 616 N N . GLY A 1 83 ? -12.363 -13.990 -6.975 1.00 94.94 83 GLY A N 1
ATOM 617 C CA . GLY A 1 83 ? -13.800 -13.777 -7.106 1.00 94.94 83 GLY A CA 1
ATOM 618 C C . GLY A 1 83 ? -14.211 -13.440 -8.539 1.00 94.94 83 GLY A C 1
ATOM 619 O O . GLY A 1 83 ? -14.102 -14.250 -9.452 1.00 94.94 83 GLY A O 1
ATOM 620 N N . LYS A 1 84 ? -14.727 -12.221 -8.739 1.00 90.88 84 LYS A N 1
ATOM 621 C CA . LYS A 1 84 ? -15.224 -11.753 -10.048 1.00 90.88 84 LYS A CA 1
ATOM 622 C C . LYS A 1 84 ? -14.109 -11.390 -11.039 1.00 90.88 84 LYS A C 1
ATOM 624 O O . LYS A 1 84 ? -14.406 -11.111 -12.197 1.00 90.88 84 LYS A O 1
ATOM 629 N N . GLY A 1 85 ? -12.855 -11.377 -10.594 1.00 93.31 85 GLY A N 1
ATOM 630 C CA . GLY A 1 85 ? -11.700 -10.966 -11.378 1.00 93.31 85 GLY A CA 1
ATOM 631 C C . GLY A 1 85 ? -11.322 -9.499 -11.171 1.00 93.31 85 GLY A C 1
ATOM 632 O O . GLY A 1 85 ? -12.039 -8.711 -10.552 1.00 93.31 85 GLY A O 1
ATOM 633 N N . VAL A 1 86 ? -10.164 -9.139 -11.721 1.00 93.69 86 VAL A N 1
ATOM 634 C CA . VAL A 1 86 ? -9.660 -7.762 -11.798 1.00 93.69 86 VAL A CA 1
ATOM 635 C C . VAL A 1 86 ? -9.450 -7.388 -13.258 1.00 93.69 86 VAL A C 1
ATOM 637 O O . VAL A 1 86 ? -9.149 -8.251 -14.087 1.00 93.69 86 VAL A O 1
ATOM 640 N N . ALA A 1 87 ? -9.614 -6.105 -13.579 1.00 90.62 87 ALA A N 1
ATOM 641 C CA . ALA A 1 87 ? -9.321 -5.611 -14.916 1.00 90.62 87 ALA A CA 1
ATOM 642 C C . ALA A 1 87 ? -7.841 -5.846 -15.252 1.00 90.62 87 ALA A C 1
ATOM 644 O O . ALA A 1 87 ? -6.961 -5.596 -14.428 1.00 90.62 87 ALA A O 1
ATOM 645 N N . ARG A 1 88 ? -7.575 -6.324 -16.470 1.00 88.12 88 ARG A N 1
ATOM 646 C CA . ARG A 1 88 ? -6.220 -6.517 -16.994 1.00 88.12 88 ARG A CA 1
ATOM 647 C C . ARG A 1 88 ? -5.976 -5.507 -18.099 1.00 88.12 88 ARG A C 1
ATOM 649 O O . ARG A 1 88 ? -6.359 -5.731 -19.245 1.00 88.12 88 ARG A O 1
ATOM 656 N N . THR A 1 89 ? -5.381 -4.379 -17.738 1.00 87.19 89 THR A N 1
ATOM 657 C CA . THR A 1 89 ? -4.995 -3.360 -18.712 1.00 87.19 89 THR A CA 1
ATOM 658 C C . THR A 1 89 ? -3.737 -3.832 -19.437 1.00 87.19 89 THR A C 1
ATOM 660 O O . THR A 1 89 ? -2.740 -4.104 -18.767 1.00 87.19 89 THR A O 1
ATOM 663 N N . PRO A 1 90 ? -3.749 -3.942 -20.777 1.00 90.62 90 PRO A N 1
ATOM 664 C CA . PRO A 1 90 ? -2.562 -4.328 -21.524 1.00 90.62 90 PRO A CA 1
ATOM 665 C C . PRO A 1 90 ? -1.389 -3.397 -21.219 1.00 90.62 90 PRO A C 1
ATOM 667 O O . PRO A 1 90 ? -1.518 -2.175 -21.293 1.00 90.62 90 PRO A O 1
ATOM 670 N N . LEU A 1 91 ? -0.239 -3.986 -20.897 1.00 92.75 91 LEU A N 1
ATOM 671 C CA . LEU A 1 91 ? 0.993 -3.236 -20.698 1.00 92.75 91 LEU A CA 1
ATOM 672 C C . LEU A 1 91 ? 1.686 -2.962 -22.041 1.00 92.75 91 LEU A C 1
ATOM 674 O O . LEU A 1 91 ? 1.738 -3.862 -22.893 1.00 92.75 91 LEU A O 1
ATOM 678 N N . PRO A 1 92 ? 2.286 -1.768 -22.213 1.00 94.69 92 PRO A N 1
ATOM 679 C CA . PRO A 1 92 ? 3.276 -1.530 -23.255 1.00 94.69 92 PRO A CA 1
ATOM 680 C C . PRO A 1 92 ? 4.343 -2.637 -23.253 1.00 94.69 92 PRO A C 1
ATOM 682 O O . PRO A 1 92 ? 4.733 -3.083 -22.169 1.00 94.69 92 PRO A O 1
ATOM 685 N N . PRO A 1 93 ? 4.832 -3.087 -24.426 1.00 94.81 93 PRO A N 1
ATOM 686 C CA . PRO A 1 93 ? 5.822 -4.163 -24.512 1.00 94.81 93 PRO A CA 1
ATOM 687 C C . PRO A 1 93 ? 7.031 -3.958 -23.591 1.00 94.81 93 PRO A C 1
ATOM 689 O O . PRO A 1 93 ? 7.422 -4.892 -22.892 1.00 94.81 93 PRO A O 1
ATOM 692 N N . ASP A 1 94 ? 7.527 -2.725 -23.510 1.00 96.12 94 ASP A N 1
ATOM 693 C CA . ASP A 1 94 ? 8.723 -2.363 -22.744 1.00 96.12 94 ASP A CA 1
ATOM 694 C C . ASP A 1 94 ? 8.534 -2.472 -21.220 1.00 96.12 94 ASP A C 1
ATOM 696 O O . ASP A 1 94 ? 9.508 -2.587 -20.483 1.00 96.12 94 ASP A O 1
ATOM 700 N N . LEU A 1 95 ? 7.288 -2.495 -20.726 1.00 95.00 95 LEU A N 1
ATOM 701 C CA . LEU A 1 95 ? 6.979 -2.633 -19.296 1.00 95.00 95 LEU A CA 1
ATOM 702 C C . LEU A 1 95 ? 6.726 -4.083 -18.863 1.00 95.00 95 LEU A C 1
ATOM 704 O O . LEU A 1 95 ? 6.611 -4.354 -17.668 1.00 95.00 95 LEU A O 1
ATOM 708 N N . LYS A 1 96 ? 6.632 -5.035 -19.802 1.00 95.31 96 LYS A N 1
ATOM 709 C CA . LYS A 1 96 ? 6.252 -6.423 -19.482 1.00 95.31 96 LYS A CA 1
ATOM 710 C C . LYS A 1 96 ? 7.276 -7.131 -18.603 1.00 95.31 96 LYS A C 1
ATOM 712 O O . LYS A 1 96 ? 6.883 -7.778 -17.637 1.00 95.31 96 LYS A O 1
ATOM 717 N N . ALA A 1 97 ? 8.564 -7.001 -18.926 1.00 97.12 97 ALA A N 1
ATOM 718 C CA . ALA A 1 97 ? 9.634 -7.640 -18.158 1.00 97.12 97 ALA A CA 1
ATOM 719 C C . ALA A 1 97 ? 9.661 -7.132 -16.708 1.00 97.12 97 ALA A C 1
ATOM 721 O O . ALA A 1 97 ? 9.760 -7.910 -15.763 1.00 97.12 97 ALA A O 1
ATOM 722 N N . GLU A 1 98 ? 9.482 -5.824 -16.537 1.00 96.81 98 GLU A N 1
ATOM 723 C CA . GLU A 1 98 ? 9.446 -5.191 -15.224 1.00 96.81 98 GLU A CA 1
ATOM 724 C C . GLU A 1 98 ? 8.207 -5.606 -14.419 1.00 96.81 98 GLU A C 1
ATOM 726 O O . GLU A 1 98 ? 8.308 -5.962 -13.247 1.00 96.81 98 GLU A O 1
ATOM 731 N N . ALA A 1 99 ? 7.038 -5.664 -15.058 1.00 96.56 99 ALA A N 1
ATOM 732 C CA . ALA A 1 99 ? 5.822 -6.152 -14.417 1.00 96.56 99 ALA A CA 1
ATOM 733 C C . ALA A 1 99 ? 5.923 -7.621 -13.980 1.00 96.56 99 ALA A C 1
ATOM 735 O O . ALA A 1 99 ? 5.419 -7.981 -12.917 1.00 96.56 99 ALA A O 1
ATOM 736 N N . GLN A 1 100 ? 6.581 -8.471 -14.774 1.00 97.56 100 GLN A N 1
ATOM 737 C CA . GLN A 1 100 ? 6.826 -9.871 -14.419 1.00 97.56 100 GLN A CA 1
ATOM 738 C C . GLN A 1 100 ? 7.745 -9.993 -13.203 1.00 97.56 100 GLN A C 1
ATOM 740 O O . GLN A 1 100 ? 7.453 -10.783 -12.307 1.00 97.56 100 GLN A O 1
ATOM 745 N N . ARG A 1 101 ? 8.812 -9.188 -13.149 1.00 98.06 101 ARG A N 1
ATOM 746 C CA . ARG A 1 101 ? 9.717 -9.121 -11.998 1.00 98.06 101 ARG A CA 1
ATOM 747 C C . ARG A 1 101 ? 8.976 -8.694 -10.731 1.00 98.06 101 ARG A C 1
ATOM 749 O O . ARG A 1 101 ? 8.996 -9.421 -9.745 1.00 98.06 101 ARG A O 1
ATOM 756 N N . MET A 1 102 ? 8.237 -7.583 -10.788 1.00 96.62 102 MET A N 1
ATOM 757 C CA . MET A 1 102 ? 7.423 -7.114 -9.659 1.00 96.62 102 MET A CA 1
ATOM 758 C C . MET A 1 102 ? 6.405 -8.165 -9.205 1.00 96.62 102 MET A C 1
ATOM 760 O O . MET A 1 102 ? 6.214 -8.352 -8.007 1.00 96.62 102 MET A O 1
ATOM 764 N N . ALA A 1 103 ? 5.749 -8.860 -10.139 1.00 97.44 103 ALA A N 1
ATOM 765 C CA . ALA A 1 103 ? 4.812 -9.923 -9.795 1.00 97.44 103 ALA A CA 1
ATOM 766 C C . ALA A 1 103 ? 5.500 -11.087 -9.079 1.00 97.44 103 ALA A C 1
ATOM 768 O O . ALA A 1 103 ? 4.995 -11.525 -8.051 1.00 97.44 103 ALA A O 1
ATOM 769 N N . ALA A 1 104 ? 6.655 -11.541 -9.567 1.00 97.94 104 ALA A N 1
ATOM 770 C CA . ALA A 1 104 ? 7.423 -12.600 -8.918 1.00 97.94 104 ALA A CA 1
ATOM 771 C C . ALA A 1 104 ? 7.817 -12.232 -7.475 1.00 97.94 104 ALA A C 1
ATOM 773 O O . ALA A 1 104 ? 7.691 -13.071 -6.584 1.00 97.94 104 ALA A O 1
ATOM 774 N N . ASP A 1 105 ? 8.224 -10.980 -7.250 1.00 95.69 105 ASP A N 1
ATOM 775 C CA . ASP A 1 105 ? 8.705 -10.505 -5.949 1.00 95.69 105 ASP A CA 1
ATOM 776 C C . ASP A 1 105 ? 7.564 -10.216 -4.954 1.00 95.69 105 ASP A C 1
ATOM 778 O O . ASP A 1 105 ? 7.681 -10.507 -3.764 1.00 95.69 105 ASP A O 1
ATOM 782 N N . LEU A 1 106 ? 6.454 -9.631 -5.420 1.00 95.06 106 LEU A N 1
ATOM 783 C CA . LEU A 1 106 ? 5.413 -9.066 -4.549 1.00 95.06 106 LEU A CA 1
ATOM 784 C C . LEU A 1 106 ? 4.153 -9.934 -4.447 1.00 95.06 106 LEU A C 1
ATOM 786 O O . LEU A 1 106 ? 3.523 -10.000 -3.389 1.00 95.06 106 LEU A O 1
ATOM 790 N N . ALA A 1 107 ? 3.731 -10.550 -5.553 1.00 96.75 107 ALA A N 1
ATOM 791 C CA . ALA A 1 107 ? 2.462 -11.268 -5.638 1.00 96.75 107 ALA A CA 1
ATOM 792 C C . ALA A 1 107 ? 2.458 -12.278 -6.805 1.00 96.75 107 ALA A C 1
ATOM 794 O O . ALA A 1 107 ? 1.788 -12.048 -7.816 1.00 96.75 107 ALA A O 1
ATOM 795 N N . PRO A 1 108 ? 3.178 -13.410 -6.680 1.00 96.62 108 PRO A N 1
ATOM 796 C CA . PRO A 1 108 ? 3.405 -14.345 -7.788 1.00 96.62 108 PRO A CA 1
ATOM 797 C C . PRO A 1 108 ? 2.136 -15.066 -8.261 1.00 96.62 108 PRO A C 1
ATOM 799 O O . PRO A 1 108 ? 2.117 -15.659 -9.337 1.00 96.62 108 PRO A O 1
ATOM 802 N N . ASP A 1 109 ? 1.064 -15.021 -7.469 1.00 95.88 109 ASP A N 1
ATOM 803 C CA . ASP A 1 109 ? -0.243 -15.575 -7.812 1.00 95.88 109 ASP A CA 1
ATOM 804 C C . ASP A 1 109 ? -1.160 -14.587 -8.559 1.00 95.88 109 ASP A C 1
ATOM 806 O O . ASP A 1 109 ? -2.285 -14.944 -8.921 1.00 95.88 109 ASP A O 1
ATOM 810 N N . LEU A 1 110 ? -0.695 -13.358 -8.809 1.00 97.12 110 LEU A N 1
ATOM 811 C CA . LEU A 1 110 ? -1.424 -12.327 -9.545 1.00 97.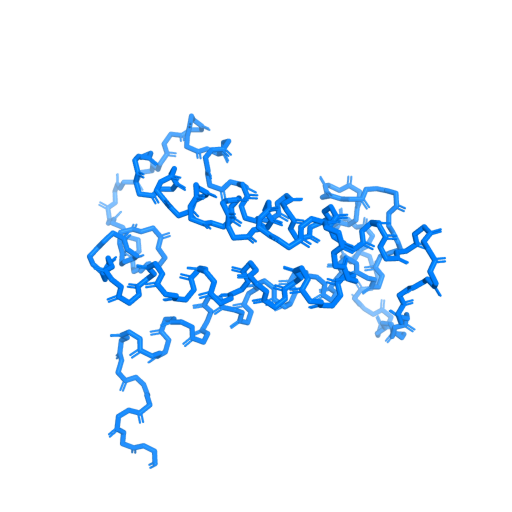12 110 LEU A CA 1
ATOM 812 C C . LEU A 1 110 ? -0.862 -12.111 -10.962 1.00 97.12 110 LEU A C 1
ATOM 814 O O . LEU A 1 110 ? 0.338 -12.256 -11.190 1.00 97.12 110 LEU A O 1
ATOM 818 N N . PRO A 1 111 ? -1.707 -11.706 -11.932 1.00 96.81 111 PRO A N 1
ATOM 819 C CA . PRO A 1 111 ? -1.235 -11.301 -13.255 1.00 96.81 111 PRO A CA 1
ATOM 820 C C . PRO A 1 111 ? -0.272 -10.098 -13.177 1.00 96.81 111 PRO A C 1
ATOM 822 O O . PRO A 1 111 ? -0.578 -9.147 -12.448 1.00 96.81 111 PRO A O 1
ATOM 825 N N . PRO A 1 112 ? 0.823 -10.066 -13.962 1.00 96.88 112 PRO A N 1
ATOM 826 C CA . PRO A 1 112 ? 1.773 -8.949 -13.982 1.00 96.88 112 PRO A CA 1
ATOM 827 C C . PRO A 1 112 ? 1.132 -7.574 -14.191 1.00 96.88 112 PRO A C 1
ATOM 829 O O . PRO A 1 112 ? 1.514 -6.601 -13.545 1.00 96.88 112 PRO A O 1
ATOM 832 N N . GLU A 1 113 ? 0.109 -7.489 -15.043 1.00 96.50 113 GLU A N 1
ATOM 833 C CA . GLU A 1 113 ? -0.625 -6.251 -15.313 1.00 96.50 113 GLU A CA 1
ATOM 834 C C . GLU A 1 113 ? -1.346 -5.725 -14.065 1.00 96.50 113 GLU A C 1
ATOM 836 O O . GLU A 1 113 ? -1.382 -4.519 -13.821 1.00 96.50 113 GLU A O 1
ATOM 841 N N . ALA A 1 114 ? -1.894 -6.632 -13.250 1.00 96.56 114 ALA A N 1
ATOM 842 C CA . ALA A 1 114 ? -2.566 -6.276 -12.007 1.00 96.56 114 ALA A CA 1
ATOM 843 C C . ALA A 1 114 ? -1.562 -5.825 -10.938 1.00 96.56 114 ALA A C 1
ATOM 845 O O . ALA A 1 114 ? -1.840 -4.872 -10.212 1.00 96.56 114 ALA A O 1
ATOM 846 N N . VAL A 1 115 ? -0.388 -6.462 -10.862 1.00 96.94 115 VAL A N 1
ATOM 847 C CA . VAL A 1 115 ? 0.671 -6.069 -9.916 1.00 96.94 115 VAL A CA 1
ATOM 848 C C . VAL A 1 115 ? 1.260 -4.709 -10.280 1.00 96.94 115 VAL A C 1
ATOM 850 O O . VAL A 1 115 ? 1.410 -3.860 -9.406 1.00 96.94 115 VAL A O 1
ATOM 853 N N . ALA A 1 116 ? 1.515 -4.445 -11.563 1.00 96.38 116 ALA A N 1
ATOM 854 C CA . ALA A 1 116 ? 1.969 -3.130 -12.009 1.00 96.38 116 ALA A CA 1
ATOM 855 C C . ALA A 1 116 ? 0.955 -2.026 -11.649 1.00 96.38 116 ALA A C 1
ATOM 857 O O . ALA A 1 116 ? 1.333 -0.979 -11.121 1.00 96.38 116 ALA A O 1
ATOM 858 N N . ALA A 1 117 ? -0.343 -2.275 -11.867 1.00 95.62 117 ALA A N 1
ATOM 859 C CA . ALA A 1 117 ? -1.403 -1.345 -11.477 1.00 95.62 117 ALA A CA 1
ATOM 860 C C . ALA A 1 117 ? -1.492 -1.155 -9.951 1.00 95.62 117 ALA A C 1
ATOM 862 O O . ALA A 1 117 ? -1.690 -0.035 -9.484 1.00 95.62 117 ALA A O 1
ATOM 863 N N . LEU A 1 118 ? -1.310 -2.226 -9.174 1.00 96.06 118 LEU A N 1
ATOM 864 C CA . LEU A 1 118 ? -1.280 -2.188 -7.711 1.00 96.06 118 LEU A CA 1
ATOM 865 C C . LEU A 1 118 ? -0.134 -1.313 -7.188 1.00 96.06 118 LEU A C 1
ATOM 867 O O . LEU A 1 118 ? -0.368 -0.446 -6.348 1.00 96.06 118 LEU A O 1
ATOM 871 N N . VAL A 1 119 ? 1.084 -1.505 -7.706 1.00 95.81 119 VAL A N 1
ATOM 872 C CA . VAL A 1 119 ? 2.264 -0.706 -7.334 1.00 95.81 119 VAL A CA 1
ATOM 873 C C . VAL A 1 119 ? 2.060 0.764 -7.703 1.00 95.81 119 VAL A C 1
ATOM 875 O O . VAL A 1 119 ? 2.329 1.645 -6.888 1.00 95.81 119 VAL A O 1
ATOM 878 N N . ALA A 1 120 ? 1.513 1.042 -8.891 1.00 95.88 120 ALA A N 1
ATOM 879 C CA . ALA A 1 120 ? 1.186 2.404 -9.304 1.00 95.88 120 ALA A CA 1
ATOM 880 C C . ALA A 1 120 ? 0.150 3.056 -8.372 1.00 95.88 120 ALA A C 1
ATOM 882 O O . ALA A 1 120 ? 0.337 4.195 -7.950 1.00 95.88 120 ALA A O 1
ATOM 883 N N . ALA A 1 121 ? -0.913 2.336 -8.005 1.00 96.94 121 ALA A N 1
ATOM 884 C CA . ALA A 1 121 ? -1.939 2.842 -7.098 1.00 96.94 121 ALA A CA 1
ATOM 885 C C . ALA A 1 121 ? -1.398 3.081 -5.676 1.00 96.94 121 ALA A C 1
ATOM 887 O O . 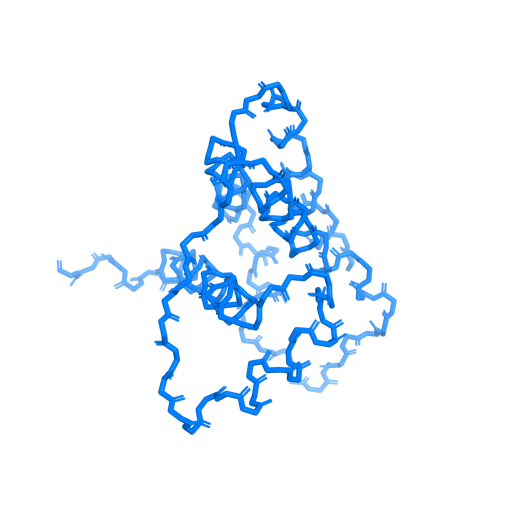ALA A 1 121 ? -1.777 4.056 -5.027 1.00 96.94 121 ALA A O 1
ATOM 888 N N . TRP A 1 122 ? -0.482 2.230 -5.203 1.00 97.00 122 TRP A N 1
ATOM 889 C CA . TRP A 1 122 ? 0.210 2.417 -3.928 1.00 97.00 122 TRP A CA 1
ATOM 890 C C . TRP A 1 122 ? 1.085 3.679 -3.940 1.00 97.00 122 TRP A C 1
ATOM 892 O O . TRP A 1 122 ? 0.962 4.515 -3.045 1.00 97.00 122 TRP A O 1
ATOM 902 N N . ALA A 1 123 ? 1.884 3.883 -4.992 1.00 97.12 123 ALA A N 1
ATOM 903 C CA . ALA A 1 123 ? 2.675 5.103 -5.163 1.00 97.12 123 ALA A CA 1
ATOM 904 C C . ALA A 1 123 ? 1.788 6.360 -5.249 1.00 97.12 123 ALA A C 1
ATOM 906 O O . ALA A 1 123 ? 2.086 7.377 -4.625 1.00 97.12 123 ALA A O 1
ATOM 907 N N . GLN A 1 124 ? 0.666 6.283 -5.971 1.00 98.00 124 GLN A N 1
ATOM 908 C CA . GLN A 1 124 ? -0.302 7.378 -6.079 1.00 98.00 124 GLN A CA 1
ATOM 909 C C . GLN A 1 124 ? -0.939 7.726 -4.733 1.00 98.00 124 GLN A C 1
ATOM 911 O O . GLN A 1 124 ? -1.068 8.906 -4.425 1.00 98.00 124 GLN A O 1
ATOM 916 N N . LEU A 1 125 ? -1.309 6.735 -3.916 1.00 98.25 125 LEU A N 1
ATOM 917 C CA . LEU A 1 125 ? -1.883 6.968 -2.590 1.00 98.25 125 LEU A CA 1
ATOM 918 C C . LEU A 1 125 ? -0.960 7.837 -1.726 1.00 98.25 125 LEU A C 1
ATOM 920 O O . LEU A 1 125 ? -1.382 8.886 -1.242 1.00 98.25 125 LEU A O 1
ATOM 924 N N . TYR A 1 126 ? 0.297 7.425 -1.559 1.00 97.81 126 TYR A N 1
ATOM 925 C CA . TYR A 1 126 ? 1.254 8.163 -0.729 1.00 97.81 126 TYR A CA 1
ATOM 926 C C . TYR A 1 126 ? 1.727 9.464 -1.389 1.00 97.81 126 TYR A C 1
ATOM 928 O O . TYR A 1 126 ? 1.968 10.449 -0.695 1.00 97.81 126 TYR A O 1
ATOM 936 N N . GLY A 1 127 ? 1.773 9.526 -2.722 1.00 97.69 127 GLY A N 1
ATOM 937 C CA . GLY A 1 127 ? 1.991 10.777 -3.448 1.00 97.69 127 GLY A CA 1
ATOM 938 C C . GLY A 1 127 ? 0.897 11.811 -3.162 1.00 97.69 127 GLY A C 1
ATOM 939 O O . GLY A 1 127 ? 1.200 12.950 -2.816 1.00 97.69 127 GLY A O 1
ATOM 940 N N . LEU A 1 128 ? -0.376 11.407 -3.227 1.00 97.81 128 LEU A N 1
ATOM 941 C CA . LEU A 1 128 ? -1.526 12.273 -2.941 1.00 97.81 128 LEU A CA 1
ATOM 942 C C . LEU A 1 128 ? -1.560 12.725 -1.477 1.00 97.81 128 LEU A C 1
ATOM 944 O O . LEU A 1 128 ? -1.780 13.906 -1.212 1.00 97.81 128 LEU A O 1
ATOM 948 N N . ILE A 1 129 ? -1.309 11.812 -0.534 1.00 98.25 129 ILE A N 1
ATOM 949 C CA . ILE A 1 129 ? -1.229 12.155 0.892 1.00 98.25 129 ILE A CA 1
ATOM 950 C C . ILE A 1 129 ? -0.069 13.130 1.142 1.00 98.25 129 ILE A C 1
ATOM 952 O O . ILE A 1 129 ? -0.241 14.120 1.850 1.00 98.25 129 ILE A O 1
ATOM 956 N N . GLY A 1 130 ? 1.095 12.892 0.530 1.00 97.62 130 GLY A N 1
ATOM 957 C CA . GLY A 1 130 ? 2.245 13.790 0.623 1.00 97.62 130 GLY A CA 1
ATOM 958 C C . GLY A 1 130 ? 1.950 15.177 0.052 1.00 97.62 130 GLY A C 1
ATOM 959 O O . GLY A 1 130 ? 2.291 16.180 0.672 1.00 97.62 130 GLY A O 1
ATOM 960 N N . PHE A 1 131 ? 1.267 15.261 -1.092 1.00 97.19 131 PHE A N 1
ATOM 961 C CA . PHE A 1 131 ? 0.863 16.540 -1.683 1.00 97.19 131 PHE A CA 1
ATOM 962 C C . PHE A 1 131 ? -0.075 17.329 -0.772 1.00 97.19 131 PHE A C 1
ATOM 964 O O . PHE A 1 131 ? 0.085 18.541 -0.633 1.00 97.19 131 PHE A O 1
ATOM 971 N N . GLU A 1 132 ? -1.020 16.648 -0.129 1.00 96.94 132 GLU A N 1
ATOM 972 C CA . GLU A 1 132 ? -1.917 17.265 0.840 1.00 96.94 132 GLU A CA 1
ATOM 973 C C . GLU A 1 132 ? -1.161 17.776 2.071 1.00 96.94 132 GLU A C 1
ATOM 975 O O . GLU A 1 132 ? -1.250 18.959 2.401 1.00 96.94 132 GLU A O 1
ATOM 980 N N . LEU A 1 133 ? -0.368 16.917 2.715 1.00 96.81 133 LEU A N 1
ATOM 981 C CA . LEU A 1 133 ? 0.350 17.262 3.944 1.00 96.81 133 LEU A CA 1
ATOM 982 C C . LEU A 1 133 ? 1.409 18.343 3.744 1.00 96.81 133 LEU A C 1
ATOM 984 O O . LEU A 1 133 ? 1.599 19.195 4.610 1.00 96.81 133 LEU A O 1
ATOM 988 N N . PHE A 1 134 ? 2.095 18.323 2.605 1.00 95.56 134 PHE A N 1
ATOM 989 C CA . PHE A 1 134 ? 3.165 19.269 2.298 1.00 95.56 134 PHE A CA 1
ATOM 990 C C . PHE A 1 134 ? 2.674 20.483 1.498 1.00 95.56 134 PHE A C 1
ATOM 992 O O . PHE A 1 134 ? 3.482 21.253 0.980 1.00 95.56 134 PHE A O 1
ATOM 999 N N . GLY A 1 135 ? 1.352 20.679 1.415 1.00 94.56 135 GLY A N 1
ATOM 1000 C CA . GLY A 1 135 ? 0.731 21.922 0.959 1.00 94.56 135 GLY A CA 1
ATOM 1001 C C . GLY A 1 135 ? 0.749 22.167 -0.550 1.00 94.56 135 GLY A C 1
ATOM 1002 O O . GLY A 1 135 ? 0.500 23.297 -0.969 1.00 94.56 135 GLY A O 1
ATOM 1003 N N . GLN A 1 136 ? 0.990 21.142 -1.373 1.00 95.75 136 GLN A N 1
ATOM 1004 C CA . GLN A 1 136 ? 1.007 21.261 -2.840 1.00 95.75 136 GLN A CA 1
ATOM 1005 C C . GLN A 1 136 ? -0.372 21.623 -3.424 1.00 95.75 136 GLN A C 1
ATOM 1007 O O . GLN A 1 136 ? -0.452 22.146 -4.531 1.00 95.75 136 GLN A O 1
ATOM 1012 N N . PHE A 1 137 ? -1.457 21.399 -2.671 1.00 93.44 137 PHE A N 1
ATOM 1013 C CA . PHE A 1 137 ? -2.827 21.749 -3.071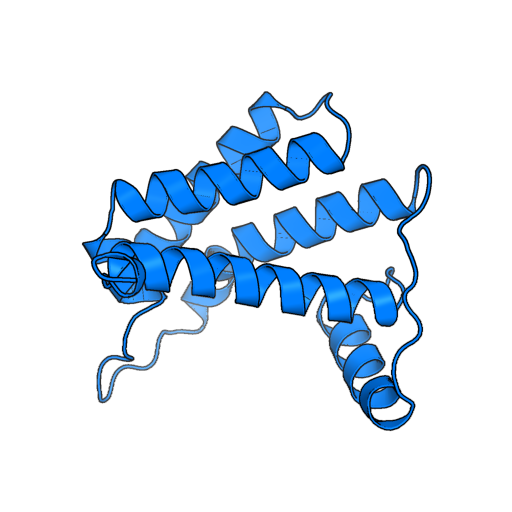 1.00 93.44 137 PHE A CA 1
ATOM 1014 C C . PHE A 1 137 ? -3.318 23.117 -2.570 1.00 93.44 137 PHE A C 1
ATOM 1016 O O . PHE A 1 137 ? -4.396 23.550 -2.965 1.00 93.44 137 PHE A O 1
ATOM 1023 N N . ASN A 1 138 ? -2.568 23.828 -1.720 1.00 90.12 138 ASN A N 1
ATOM 1024 C CA . ASN A 1 138 ? -3.092 25.009 -1.014 1.00 90.12 138 ASN A CA 1
ATOM 1025 C C . ASN A 1 138 ? -3.366 26.230 -1.916 1.00 90.12 138 ASN A C 1
ATOM 1027 O O . ASN A 1 138 ? -3.961 27.199 -1.445 1.00 90.12 138 ASN A O 1
ATOM 1031 N N . ARG A 1 139 ? -2.887 26.231 -3.170 1.00 76.38 139 ARG A N 1
ATOM 1032 C CA . ARG A 1 139 ? -2.976 27.368 -4.110 1.00 76.38 139 ARG A CA 1
ATOM 1033 C C . ARG A 1 139 ? -3.050 26.941 -5.586 1.00 76.38 139 ARG A C 1
ATOM 1035 O O . ARG A 1 139 ? -2.436 27.594 -6.429 1.00 76.38 139 ARG A O 1
ATOM 1042 N N . LEU A 1 140 ? -3.731 25.832 -5.875 1.00 66.31 140 LEU A N 1
ATOM 1043 C CA . LEU A 1 140 ? -4.085 25.464 -7.253 1.00 66.31 140 LEU A CA 1
ATOM 1044 C C . LEU A 1 140 ? -5.271 26.286 -7.768 1.00 66.31 140 LEU A C 1
ATOM 1046 O O . LEU A 1 140 ? -6.141 26.637 -6.939 1.00 66.31 140 LEU A O 1
#

Foldseek 3Di:
DVLLQQLLCQLVVQLVVQVVPALVSSLVSNLVSSLVSCVVCVVSLCCVLNDDDPPDDDDPVCVVSNCRSVVSLLVSQVVCCVPVHDDQDDDDPVCQVVLCVQCVVRPVPDDSSSSVVSVVVVVVSSVVSCC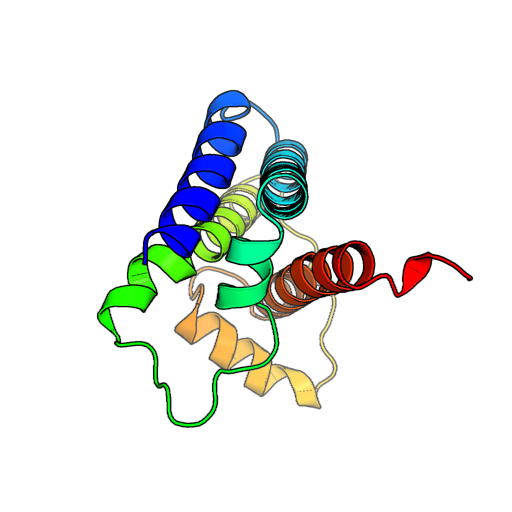VSVVVPVPD

Solvent-accessible surface area (backbone atoms only — not comparable to full-atom values): 7868 Å² total; per-residue (Å²): 97,66,58,34,39,56,46,25,51,43,20,50,54,39,30,60,78,35,63,92,49,55,49,69,56,29,50,50,37,26,56,51,27,45,46,53,47,36,73,76,35,54,69,50,39,40,73,78,73,45,80,81,59,87,96,64,76,86,58,76,86,38,49,70,39,64,39,41,57,58,53,50,54,52,50,38,52,51,52,28,45,74,60,93,45,66,81,73,62,86,67,60,78,88,49,46,67,58,20,46,49,50,9,63,77,76,41,67,93,48,60,31,49,45,41,46,51,48,54,51,51,53,52,48,51,55,49,52,47,47,34,58,76,72,50,69,65,79,80,116

Nearest PDB structures (foldseek):
  5d1r-assembly1_B  TM=8.751E-01  e=1.449E-04  Mycobacterium tuberculosis CDC1551
  3ppb-assembly1_B  TM=5.149E-01  e=9.760E-01  Shewanella loihica PV-4
  8t5y-assembly1_A-2  TM=3.980E-01  e=4.678E+00  Rhodococcus sp. USK13

Radius of gyration: 16.0 Å; Cα contacts (8 Å, |Δi|>4): 114; chains: 1; bounding box: 41×43×40 Å

pLDDT: mean 96.08, std 3.84, range [66.31, 98.88]

Secondary structure (DSSP, 8-state):
-HHHHHHHHHHHHHHHHTTTS-HHHHHHHHHHHHHHHHHH-HHHHHHHHSSPPTT----GGGHHHHHHHHHHHHHHHHHHHHTT----PPPPGGGHHHHHHHHHHH-TTS-HHHHHHHHHHHHHHHHHHHHHHTTTTTT-

Mean predicted aligned error: 2.93 Å